Protein AF-A0A660SSM1-F1 (afdb_monomer_lite)

Foldseek 3Di:
DDDDDDDDPDPDDDDDDPPDDWDKDKDKDWDPPPPPPDQDADPLRHGPGKIWMAVRDQDPNHRDDSVNRIDTDPDDDDTDIDIDD

Secondary structure (DSSP, 8-state):
--------SSS-------SPPSEEE--EEE--SSSSSS--B-GGG-BSS-EEEGGG---SSSSPPHHHH-EEESS--------B-

Radius of gyration: 13.62 Å; chains: 1; bounding box: 30×21×38 Å

pLDDT: mean 93.76, std 4.02, range [76.31, 98.19]

Structure (mmCIF, N/CA/C/O backbone):
data_AF-A0A660SSM1-F1
#
_entry.id   AF-A0A660SSM1-F1
#
loop_
_atom_site.group_PDB
_atom_site.id
_atom_site.type_symbol
_atom_site.label_atom_id
_atom_site.label_alt_id
_atom_site.label_comp_id
_atom_site.label_asym_id
_atom_site.label_entity_id
_atom_site.label_seq_id
_atom_site.pdbx_PDB_ins_code
_atom_site.Cartn_x
_atom_site.Cartn_y
_atom_site.Cartn_z
_atom_site.occupancy
_atom_site.B_iso_or_equiv
_atom_site.auth_seq_id
_atom_site.auth_comp_id
_atom_site.auth_asym_id
_atom_site.auth_atom_id
_atom_site.pdbx_PDB_model_num
ATOM 1 N N . PHE A 1 1 ? -4.306 13.014 6.010 1.00 76.31 1 PHE A N 1
ATOM 2 C CA . PHE A 1 1 ? -3.257 12.169 5.412 1.00 76.31 1 PHE A CA 1
ATOM 3 C C . PHE A 1 1 ? -2.132 12.046 6.429 1.00 76.31 1 PHE A C 1
ATOM 5 O O . PHE A 1 1 ? -1.761 13.064 6.998 1.00 76.31 1 PHE A O 1
ATOM 12 N N . GLN A 1 2 ? -1.673 10.830 6.726 1.00 91.44 2 GLN A N 1
ATOM 13 C CA . GLN A 1 2 ? -0.549 10.558 7.628 1.00 91.44 2 GLN A CA 1
ATOM 14 C C . GLN A 1 2 ? 0.394 9.596 6.900 1.00 91.44 2 GLN A C 1
ATOM 16 O O . GLN A 1 2 ? -0.089 8.665 6.260 1.00 91.44 2 GLN A O 1
ATOM 21 N N . GLY A 1 3 ? 1.702 9.843 6.968 1.00 92.75 3 GLY A N 1
ATOM 22 C CA . GLY A 1 3 ? 2.721 9.058 6.271 1.00 92.75 3 GLY A CA 1
ATOM 23 C C . GLY A 1 3 ? 3.869 8.667 7.195 1.00 92.75 3 GLY A C 1
ATOM 24 O O . GLY A 1 3 ? 3.997 9.201 8.298 1.00 92.75 3 GLY A O 1
ATOM 25 N N . ALA A 1 4 ? 4.680 7.720 6.737 1.00 93.88 4 ALA A N 1
ATOM 26 C CA . ALA A 1 4 ? 5.887 7.266 7.409 1.00 93.88 4 ALA A CA 1
ATOM 27 C C . ALA A 1 4 ? 6.891 6.769 6.364 1.00 93.88 4 ALA A C 1
ATOM 29 O O . ALA A 1 4 ? 6.489 6.115 5.405 1.00 93.88 4 ALA A O 1
ATOM 30 N N . PHE A 1 5 ? 8.174 7.046 6.587 1.00 93.25 5 PHE A N 1
ATOM 31 C CA . PHE A 1 5 ? 9.279 6.439 5.849 1.00 93.25 5 PHE A CA 1
ATOM 32 C C . PHE A 1 5 ? 9.907 5.366 6.728 1.00 93.25 5 PHE A C 1
ATOM 34 O O . PHE A 1 5 ? 10.132 5.588 7.921 1.00 93.25 5 PHE A O 1
ATOM 41 N N . VAL A 1 6 ? 10.148 4.190 6.156 1.00 93.25 6 VAL A N 1
ATOM 42 C CA . VAL A 1 6 ? 10.718 3.055 6.881 1.00 93.25 6 VAL A CA 1
ATOM 43 C C . VAL A 1 6 ? 11.802 2.431 6.022 1.00 93.25 6 VAL A C 1
ATOM 45 O O . VAL A 1 6 ? 11.530 1.995 4.908 1.00 93.25 6 VAL A O 1
ATOM 48 N N . SER A 1 7 ? 13.025 2.382 6.545 1.00 91.94 7 SER A N 1
ATOM 49 C CA . SER A 1 7 ? 14.137 1.716 5.872 1.00 91.94 7 SER A CA 1
ATOM 50 C C . SER A 1 7 ? 13.897 0.209 5.807 1.00 91.94 7 SER A C 1
ATOM 52 O O . SER A 1 7 ? 13.534 -0.417 6.807 1.00 91.94 7 SER A O 1
ATOM 54 N N . ILE A 1 8 ? 14.125 -0.374 4.634 1.00 87.81 8 ILE A N 1
ATOM 55 C CA . ILE A 1 8 ? 13.937 -1.801 4.378 1.00 87.81 8 ILE A CA 1
ATOM 56 C C . ILE A 1 8 ? 15.300 -2.490 4.467 1.00 87.81 8 ILE A C 1
ATOM 58 O O . ILE A 1 8 ? 16.226 -2.152 3.738 1.00 87.81 8 ILE A O 1
ATOM 62 N N . THR A 1 9 ? 15.433 -3.461 5.370 1.00 85.69 9 THR A N 1
ATOM 63 C CA . THR A 1 9 ? 16.648 -4.288 5.516 1.00 85.69 9 THR A CA 1
ATOM 64 C C . THR A 1 9 ? 16.401 -5.767 5.220 1.00 85.69 9 THR A C 1
ATOM 66 O O . THR A 1 9 ? 17.347 -6.550 5.169 1.00 85.69 9 THR A O 1
ATOM 69 N N . THR A 1 10 ? 15.136 -6.157 5.036 1.00 90.56 10 THR A N 1
ATOM 70 C CA . THR A 1 10 ? 14.691 -7.528 4.744 1.00 90.56 10 THR A CA 1
ATOM 71 C C . THR A 1 10 ? 13.474 -7.495 3.817 1.00 90.56 10 THR A C 1
ATOM 73 O O . THR A 1 10 ? 12.903 -6.431 3.596 1.00 90.56 10 THR A O 1
ATOM 76 N N . ASP A 1 11 ? 13.016 -8.653 3.341 1.00 89.25 11 ASP A N 1
ATOM 77 C CA . ASP A 1 11 ? 11.859 -8.763 2.438 1.00 89.25 11 ASP A CA 1
ATOM 78 C C . ASP A 1 11 ? 10.516 -8.364 3.081 1.00 89.25 11 ASP A C 1
ATOM 80 O O . ASP A 1 11 ? 9.496 -8.268 2.400 1.00 89.25 11 ASP A O 1
ATOM 84 N N . THR A 1 12 ? 10.470 -8.166 4.401 1.00 92.44 12 THR A N 1
ATOM 85 C CA . THR A 1 12 ? 9.259 -7.754 5.119 1.00 92.44 12 THR A CA 1
ATOM 86 C C . THR A 1 12 ? 9.563 -6.621 6.086 1.00 92.44 12 THR A C 1
ATOM 88 O O . THR A 1 12 ? 10.553 -6.633 6.814 1.00 92.44 12 THR A O 1
ATOM 91 N N . VAL A 1 13 ? 8.665 -5.642 6.130 1.00 94.31 13 VAL A N 1
ATOM 92 C CA . VAL A 1 13 ? 8.736 -4.510 7.050 1.00 94.31 13 VAL A CA 1
ATOM 93 C C . VAL A 1 13 ? 7.390 -4.319 7.738 1.00 94.31 13 VAL A C 1
ATOM 95 O O . VAL A 1 13 ? 6.334 -4.549 7.151 1.00 94.31 13 VAL A O 1
ATOM 98 N N . SER A 1 14 ? 7.425 -3.902 9.000 1.00 94.50 14 SER A N 1
ATOM 99 C CA . SER A 1 14 ? 6.233 -3.646 9.805 1.00 94.50 14 SER A CA 1
ATOM 100 C C . SER A 1 14 ? 6.278 -2.240 10.385 1.00 94.50 14 SER A C 1
ATOM 102 O O . SER A 1 14 ? 7.279 -1.843 10.981 1.00 94.50 14 SER A O 1
ATOM 104 N N . TYR A 1 15 ? 5.170 -1.512 10.265 1.00 96.06 15 TYR A N 1
ATOM 105 C CA . TYR A 1 15 ? 4.998 -0.180 10.835 1.00 96.06 15 TYR A CA 1
ATOM 106 C C . TYR A 1 15 ? 3.646 -0.070 11.543 1.00 96.06 15 TYR A C 1
ATOM 108 O O . TYR A 1 15 ? 2.651 -0.631 11.087 1.00 96.06 15 TYR A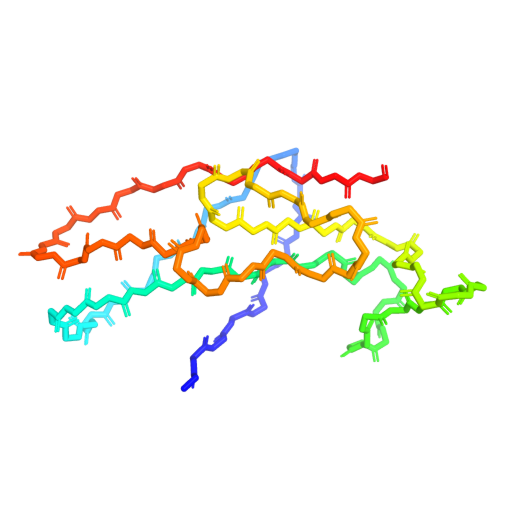 O 1
ATOM 116 N N . ILE A 1 16 ? 3.603 0.659 12.662 1.00 96.62 16 ILE A N 1
ATOM 117 C CA . ILE A 1 16 ? 2.392 0.823 13.474 1.00 96.62 16 ILE A CA 1
ATOM 118 C C . ILE A 1 16 ? 2.029 2.303 13.563 1.00 96.62 16 ILE A C 1
ATOM 120 O O . ILE A 1 16 ? 2.696 3.077 14.251 1.00 96.62 16 ILE A O 1
ATOM 124 N N . PHE A 1 17 ? 0.897 2.668 12.962 1.00 96.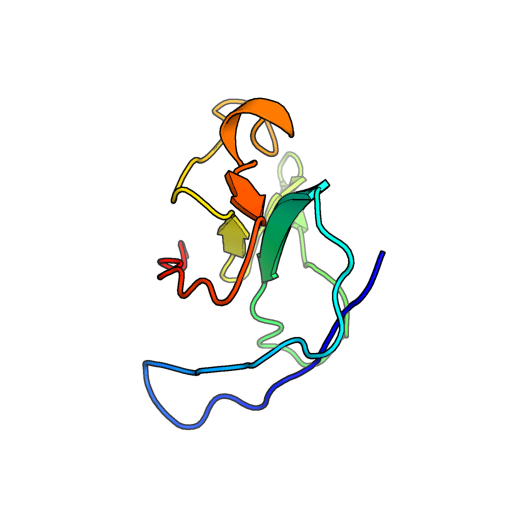69 17 PHE A N 1
ATOM 125 C CA . PHE A 1 17 ? 0.225 3.932 13.251 1.00 96.69 17 PHE A CA 1
ATOM 126 C C . PHE A 1 17 ? -0.528 3.820 14.585 1.00 96.69 17 PHE A C 1
ATOM 128 O O . PHE A 1 17 ? -1.340 2.915 14.782 1.00 96.69 17 PHE A O 1
ATOM 135 N N . LYS A 1 18 ? -0.251 4.734 15.520 1.00 95.69 18 LYS A N 1
ATOM 136 C CA . LYS A 1 18 ? -0.897 4.789 16.843 1.00 95.69 18 LYS A CA 1
ATOM 137 C C . LYS A 1 18 ? -1.906 5.932 16.899 1.00 95.69 18 LYS A C 1
ATOM 139 O O . LYS A 1 18 ? -1.754 6.923 16.194 1.00 95.69 18 LYS A O 1
ATOM 144 N N . ASN A 1 19 ? -2.888 5.810 17.793 1.00 95.38 19 ASN A N 1
ATOM 145 C CA . ASN A 1 19 ? -3.874 6.856 18.097 1.00 95.38 19 ASN A CA 1
ATOM 146 C C . ASN A 1 19 ? -4.691 7.323 16.878 1.00 95.38 19 ASN A C 1
ATOM 148 O O . ASN A 1 19 ? -5.080 8.487 16.796 1.00 95.38 19 ASN A O 1
ATOM 152 N N . LEU A 1 20 ? -4.955 6.417 15.934 1.00 95.75 20 LEU A N 1
ATOM 153 C CA . LEU A 1 20 ? -5.866 6.692 14.830 1.00 95.75 20 LEU A CA 1
ATOM 154 C C . LEU A 1 20 ? -7.317 6.714 15.338 1.00 95.75 20 LEU A C 1
ATOM 156 O O . LEU A 1 20 ? -7.698 5.822 16.105 1.00 95.75 20 LEU A O 1
ATOM 160 N N . PRO A 1 21 ? -8.139 7.693 14.919 1.00 96.38 21 PRO A N 1
ATOM 161 C CA . PRO A 1 21 ? -9.565 7.669 15.209 1.00 96.38 21 PRO A CA 1
ATOM 162 C C . PRO A 1 21 ? -10.226 6.477 14.512 1.00 96.38 21 PRO A C 1
ATOM 164 O O . PRO A 1 21 ? -9.735 5.982 13.496 1.00 96.38 21 PRO A O 1
ATOM 167 N N . GLN A 1 22 ? -11.368 6.034 15.035 1.00 97.75 22 GLN A N 1
ATOM 168 C CA . GLN A 1 22 ? -12.182 5.053 14.325 1.00 97.75 22 GLN A CA 1
ATOM 169 C C . GLN A 1 22 ? -12.690 5.651 13.008 1.00 97.75 22 GLN A C 1
ATOM 171 O O . GLN A 1 22 ? -13.080 6.818 12.959 1.00 97.75 22 GLN A O 1
ATOM 176 N N . GLY A 1 23 ? -12.691 4.858 11.941 1.00 97.69 23 GLY A N 1
ATOM 177 C CA . GLY A 1 23 ? -13.086 5.342 10.624 1.00 97.69 23 GLY A CA 1
ATOM 178 C C . GLY A 1 23 ? -12.679 4.421 9.486 1.00 97.69 23 GLY A C 1
ATOM 179 O O . GLY A 1 23 ? -12.178 3.318 9.699 1.00 97.69 23 GLY A O 1
ATOM 180 N N . LEU A 1 24 ? -12.927 4.880 8.263 1.00 98.12 24 LEU A N 1
ATOM 181 C CA . LEU A 1 24 ? -12.573 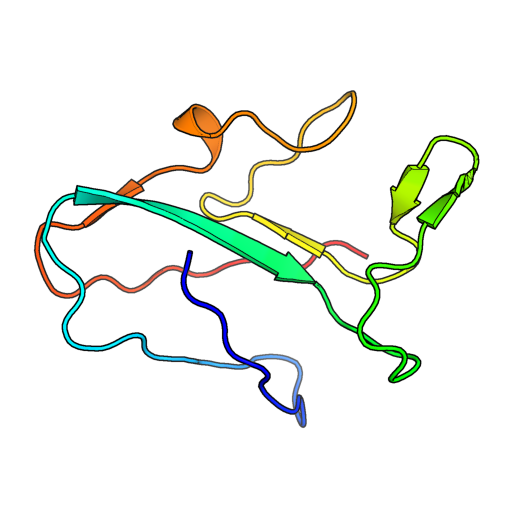4.177 7.038 1.00 98.12 24 LEU A CA 1
ATOM 182 C C . LEU A 1 24 ? -11.195 4.654 6.565 1.00 98.12 24 LEU A C 1
ATOM 184 O O . LEU A 1 24 ? -10.983 5.852 6.388 1.00 98.12 24 LEU A O 1
ATOM 188 N N . PHE A 1 25 ? -10.266 3.722 6.369 1.00 98.06 25 PHE A N 1
ATOM 189 C CA . PHE A 1 25 ? -8.889 4.015 5.969 1.00 98.06 25 PHE A CA 1
ATOM 190 C C . PHE A 1 25 ? -8.508 3.222 4.732 1.00 98.06 25 PHE A C 1
ATOM 192 O O . PHE A 1 25 ? -8.952 2.094 4.572 1.00 98.06 25 PHE A O 1
ATOM 199 N N . ALA A 1 26 ? -7.630 3.782 3.910 1.00 97.94 26 ALA A N 1
ATOM 200 C CA . ALA A 1 26 ? -6.877 3.052 2.901 1.00 97.94 26 ALA A CA 1
ATOM 201 C C . ALA A 1 26 ? -5.392 3.376 3.094 1.00 97.94 26 ALA A C 1
ATOM 203 O O . ALA A 1 26 ? -5.042 4.474 3.536 1.00 97.94 26 ALA A O 1
ATOM 204 N N . VAL A 1 27 ? -4.528 2.421 2.776 1.00 97.56 27 VAL A N 1
ATOM 205 C CA . VAL A 1 27 ? -3.074 2.563 2.818 1.00 97.56 27 VAL A CA 1
ATOM 206 C C . VAL A 1 27 ? -2.554 2.401 1.399 1.00 97.56 27 VAL A C 1
ATOM 208 O O . VAL A 1 27 ? -2.931 1.462 0.705 1.00 97.56 27 VAL A O 1
ATOM 211 N N . ALA A 1 28 ? -1.689 3.316 0.981 1.00 95.88 28 ALA A N 1
ATOM 212 C CA . ALA A 1 28 ? -0.871 3.178 -0.213 1.00 95.88 28 ALA A CA 1
ATOM 213 C C . ALA A 1 28 ? 0.591 3.136 0.234 1.00 95.88 28 ALA A C 1
ATOM 215 O O . ALA A 1 28 ? 0.978 3.870 1.144 1.00 95.88 28 ALA A O 1
ATOM 216 N N . VAL A 1 29 ? 1.375 2.267 -0.389 1.00 95.19 29 VAL A N 1
ATOM 217 C CA . VAL A 1 29 ? 2.800 2.086 -0.113 1.00 95.19 29 VAL A CA 1
ATOM 218 C C . VAL A 1 29 ? 3.531 2.131 -1.443 1.00 95.19 29 VAL A C 1
ATOM 220 O O . VAL A 1 29 ? 3.040 1.589 -2.434 1.00 95.19 29 VAL A O 1
ATOM 223 N N . TYR A 1 30 ? 4.690 2.772 -1.464 1.00 94.69 30 TYR A N 1
ATOM 224 C CA . TYR A 1 30 ? 5.637 2.681 -2.562 1.00 94.69 30 TYR A CA 1
ATOM 225 C C . TYR A 1 30 ? 7.047 2.520 -2.000 1.00 94.69 30 TYR A C 1
ATOM 227 O O . TYR A 1 30 ? 7.316 2.927 -0.868 1.00 94.69 30 TYR A O 1
ATOM 235 N N . HIS A 1 31 ? 7.905 1.861 -2.765 1.00 93.44 31 HIS A N 1
ATOM 236 C CA . HIS A 1 31 ? 9.312 1.681 -2.457 1.00 93.44 31 HIS A CA 1
ATOM 237 C C . HIS A 1 31 ? 10.099 2.671 -3.297 1.00 93.44 31 HIS A C 1
ATOM 239 O O . HIS A 1 31 ? 10.165 2.511 -4.505 1.00 93.44 31 HIS A O 1
ATOM 245 N N . ASP A 1 32 ? 10.670 3.665 -2.632 1.00 92.75 32 ASP A N 1
ATOM 246 C CA . ASP A 1 32 ? 11.625 4.602 -3.212 1.00 92.75 32 ASP A CA 1
ATOM 247 C C . ASP A 1 32 ? 13.010 3.936 -3.219 1.00 92.75 32 ASP A C 1
ATOM 249 O O . ASP A 1 32 ? 13.664 3.825 -2.180 1.00 92.75 32 ASP A O 1
ATOM 253 N N . GLN A 1 33 ? 13.393 3.361 -4.358 1.00 90.06 33 GLN A N 1
ATOM 254 C CA . GLN A 1 33 ? 14.629 2.591 -4.522 1.00 90.06 33 GLN A CA 1
ATOM 255 C C . GLN A 1 33 ? 15.814 3.477 -4.904 1.00 90.06 33 GLN A C 1
ATOM 257 O O . GLN A 1 33 ? 16.962 3.057 -4.740 1.00 90.06 33 GLN A O 1
ATOM 262 N N . ASN A 1 34 ? 15.547 4.655 -5.467 1.00 91.94 34 ASN A N 1
ATOM 263 C 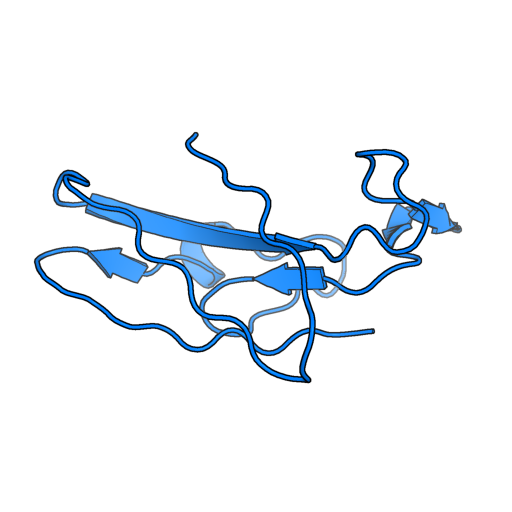CA . ASN A 1 34 ? 16.571 5.600 -5.899 1.00 91.94 34 ASN A CA 1
ATOM 264 C C . ASN A 1 34 ? 16.757 6.791 -4.941 1.00 91.94 34 ASN A C 1
ATOM 266 O O . ASN A 1 34 ? 17.616 7.633 -5.209 1.00 91.94 34 ASN A O 1
ATOM 270 N N . GLU A 1 35 ? 16.014 6.809 -3.832 1.00 91.25 35 GLU A N 1
ATOM 271 C CA . GLU A 1 35 ? 16.093 7.789 -2.746 1.00 91.25 35 GLU A CA 1
ATOM 272 C C . GLU A 1 35 ? 15.768 9.219 -3.207 1.00 91.25 35 GLU A C 1
ATOM 274 O O .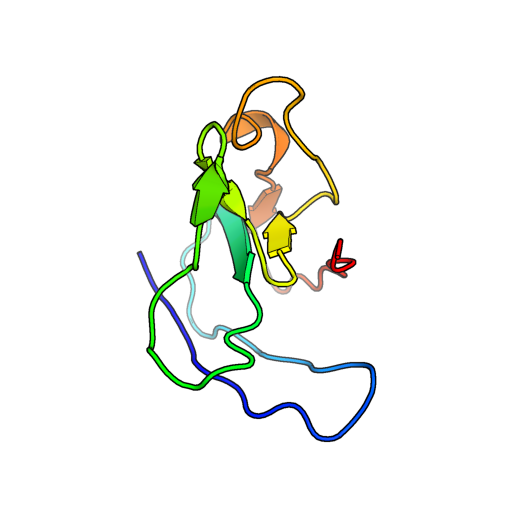 GLU A 1 35 ? 16.390 10.186 -2.757 1.00 91.25 35 GLU A O 1
ATOM 279 N N . ASN A 1 36 ? 14.813 9.366 -4.132 1.00 92.12 36 ASN A N 1
ATOM 280 C CA . ASN A 1 36 ? 14.411 10.670 -4.660 1.00 92.12 36 ASN A CA 1
ATOM 281 C C . ASN A 1 36 ? 13.137 11.248 -4.015 1.00 92.12 36 ASN A C 1
ATOM 283 O O . ASN A 1 36 ? 12.744 12.360 -4.365 1.00 92.12 36 ASN A O 1
ATOM 287 N N . GLU A 1 37 ? 12.519 10.532 -3.070 1.00 90.25 37 GLU A N 1
ATOM 288 C CA . GLU A 1 37 ? 11.259 10.870 -2.391 1.00 90.25 37 GLU A CA 1
ATOM 289 C C . GLU A 1 37 ? 10.043 11.011 -3.330 1.00 90.25 37 GLU A C 1
ATOM 291 O O . GLU A 1 37 ? 8.978 11.504 -2.936 1.00 90.25 37 GLU A O 1
ATOM 296 N N . GLU A 1 38 ? 10.167 10.547 -4.573 1.00 88.62 38 GLU A N 1
ATOM 297 C CA . GLU A 1 38 ? 9.137 10.599 -5.599 1.00 88.62 38 GLU A CA 1
ATOM 298 C C . GLU A 1 38 ? 8.721 9.187 -6.017 1.00 88.62 38 GLU A C 1
ATOM 300 O O . GLU A 1 38 ? 9.527 8.284 -6.191 1.00 88.62 38 GLU A O 1
ATOM 305 N N . LEU A 1 39 ? 7.422 8.984 -6.254 1.00 88.62 39 LEU A N 1
ATOM 306 C CA . LEU A 1 39 ? 6.989 7.785 -6.968 1.00 88.62 39 LEU A CA 1
ATOM 307 C C . LEU A 1 39 ? 7.308 7.961 -8.450 1.00 88.62 39 LEU A C 1
ATOM 309 O O . LEU A 1 39 ? 6.510 8.547 -9.196 1.00 88.62 39 LEU A O 1
ATOM 313 N N . ASP A 1 40 ? 8.446 7.419 -8.862 1.00 89.56 40 ASP A N 1
ATOM 314 C CA . ASP A 1 40 ? 8.913 7.477 -10.235 1.00 89.56 40 ASP A CA 1
ATOM 315 C C . ASP A 1 40 ? 7.936 6.812 -11.202 1.00 89.56 40 ASP A C 1
ATOM 317 O O . ASP A 1 40 ? 7.498 5.671 -11.026 1.00 89.56 40 ASP A O 1
ATOM 321 N N . LYS A 1 41 ? 7.620 7.521 -12.289 1.00 91.12 41 LYS A N 1
ATOM 322 C CA . LYS A 1 41 ? 6.678 7.053 -13.311 1.00 91.12 41 LYS A CA 1
ATOM 323 C C . LYS A 1 41 ? 7.325 6.999 -14.685 1.00 91.12 41 LYS A C 1
ATOM 325 O O . LYS A 1 41 ? 8.082 7.877 -15.094 1.00 91.12 41 LYS A O 1
ATOM 330 N N . GLY A 1 42 ? 7.043 5.921 -15.404 1.00 88.88 42 GLY A N 1
ATOM 331 C CA . GLY A 1 42 ? 7.423 5.707 -16.791 1.00 88.88 42 GLY A CA 1
ATOM 332 C C . GLY A 1 42 ? 6.337 6.147 -17.766 1.00 88.88 42 GLY A C 1
ATOM 333 O O . GLY A 1 42 ? 5.510 7.020 -17.489 1.00 88.88 42 GLY A O 1
ATOM 334 N N . LEU A 1 43 ? 6.341 5.514 -18.939 1.00 88.56 43 LEU A N 1
ATOM 335 C CA . LEU A 1 43 ? 5.352 5.772 -19.978 1.00 88.56 43 LEU A CA 1
ATOM 336 C C . LEU A 1 43 ? 3.937 5.459 -19.462 1.00 88.56 43 LEU A C 1
ATOM 338 O O . LEU A 1 43 ? 3.740 4.503 -18.715 1.00 88.56 43 LEU A O 1
ATOM 342 N N . PHE A 1 44 ? 2.959 6.280 -19.847 1.00 86.88 44 PHE A N 1
ATOM 343 C CA . PHE A 1 44 ? 1.566 6.179 -19.385 1.00 86.88 44 PHE A CA 1
ATOM 344 C C . PHE A 1 44 ? 1.378 6.261 -17.855 1.00 86.88 44 PHE A C 1
ATOM 346 O O . PHE A 1 44 ? 0.342 5.848 -17.342 1.00 86.88 44 PHE A O 1
ATOM 353 N N . GLY A 1 45 ? 2.350 6.815 -17.118 1.00 87.94 45 GLY A N 1
ATOM 354 C CA . GLY A 1 45 ? 2.242 7.008 -15.669 1.00 87.94 45 GLY A CA 1
ATOM 355 C C . GLY A 1 45 ? 2.444 5.735 -14.841 1.00 87.94 45 GLY A C 1
ATOM 356 O O . GLY A 1 45 ? 2.117 5.735 -13.655 1.00 87.94 45 GLY A O 1
ATOM 357 N N . ILE A 1 46 ? 2.958 4.664 -15.455 1.00 88.56 46 ILE A N 1
ATOM 358 C CA . ILE A 1 46 ? 3.211 3.379 -14.794 1.00 88.56 46 ILE A CA 1
ATOM 359 C C . ILE A 1 46 ? 4.351 3.556 -13.780 1.00 88.56 46 ILE A C 1
ATOM 361 O O . ILE A 1 46 ? 5.415 4.028 -14.187 1.00 88.56 46 ILE A O 1
ATOM 365 N N . PRO A 1 47 ? 4.163 3.198 -12.496 1.00 92.06 47 PRO A N 1
ATOM 366 C CA . PRO A 1 47 ? 5.242 3.230 -11.514 1.00 92.06 47 PRO A CA 1
ATOM 367 C C . PRO A 1 47 ? 6.445 2.402 -11.974 1.00 92.06 47 PRO A C 1
ATOM 369 O O . PRO A 1 47 ? 6.271 1.301 -12.494 1.00 92.06 47 PRO A O 1
ATOM 372 N N . LYS A 1 48 ? 7.651 2.949 -11.817 1.00 92.94 48 LYS A N 1
ATOM 373 C CA . LYS A 1 48 ? 8.910 2.249 -12.128 1.00 92.94 48 LYS A CA 1
ATOM 374 C C . LYS A 1 48 ? 9.444 1.438 -10.956 1.00 92.94 48 LYS A C 1
ATOM 376 O O . LYS A 1 48 ? 10.306 0.589 -11.154 1.00 92.94 48 LYS A O 1
ATOM 381 N N . GLU A 1 49 ? 8.943 1.729 -9.768 1.00 92.69 49 GLU A N 1
ATOM 382 C CA . GLU A 1 49 ? 9.349 1.111 -8.521 1.00 92.69 49 GLU A CA 1
ATOM 383 C C . GLU A 1 49 ? 8.153 0.415 -7.876 1.00 92.69 49 GLU A C 1
ATOM 385 O O . GLU A 1 49 ? 6.999 0.588 -8.290 1.00 92.69 49 GLU A O 1
ATOM 390 N N . GLY A 1 50 ? 8.435 -0.395 -6.859 1.00 93.94 50 GLY A N 1
ATOM 391 C CA . GLY A 1 50 ? 7.417 -1.208 -6.220 1.00 93.94 50 GLY A CA 1
ATOM 392 C C . GLY A 1 50 ? 6.317 -0.366 -5.568 1.00 93.94 50 GLY A C 1
ATOM 393 O O . GLY A 1 50 ? 6.593 0.624 -4.897 1.00 93.94 50 GLY A O 1
ATOM 394 N N . TYR A 1 51 ? 5.060 -0.776 -5.709 1.00 95.56 51 TYR A N 1
ATOM 395 C CA . TYR A 1 51 ? 3.915 -0.107 -5.089 1.00 95.56 51 TYR A CA 1
ATOM 396 C C . TYR A 1 51 ? 2.828 -1.102 -4.688 1.00 95.56 51 TYR A C 1
ATOM 398 O O . TYR A 1 51 ? 2.731 -2.207 -5.225 1.00 95.56 51 TYR A O 1
ATOM 406 N N . ALA A 1 52 ? 1.979 -0.707 -3.743 1.00 96.94 52 ALA A N 1
ATOM 407 C CA . ALA A 1 52 ? 0.826 -1.491 -3.329 1.00 96.94 52 ALA A CA 1
ATOM 408 C C . ALA A 1 52 ? -0.229 -0.657 -2.604 1.00 96.94 52 ALA A C 1
ATOM 410 O O . ALA A 1 52 ? 0.013 0.462 -2.150 1.00 96.94 52 ALA A O 1
ATOM 411 N N . PHE A 1 53 ? -1.411 -1.252 -2.467 1.00 97.81 53 PHE A N 1
ATOM 412 C CA . PHE A 1 53 ? -2.540 -0.686 -1.745 1.00 97.81 53 PHE A CA 1
ATOM 413 C C . PHE A 1 53 ? -3.078 -1.697 -0.730 1.00 97.81 53 PHE A C 1
ATOM 415 O O . PHE A 1 53 ? -2.953 -2.913 -0.907 1.00 97.81 53 PHE A O 1
ATOM 422 N N . SER A 1 54 ? -3.707 -1.206 0.338 1.00 97.81 54 SER A N 1
ATOM 423 C CA . SER A 1 54 ? -4.465 -2.046 1.265 1.00 97.81 54 SER A CA 1
ATOM 424 C C . SER A 1 54 ? -5.542 -2.846 0.531 1.00 97.81 54 SER A C 1
ATOM 426 O O . SER A 1 54 ? -5.971 -2.489 -0.563 1.00 97.81 54 SER A O 1
ATOM 428 N N . ASN A 1 55 ? -5.934 -3.976 1.119 1.00 97.88 55 ASN A N 1
ATOM 429 C CA . ASN A 1 55 ? -6.743 -5.024 0.483 1.00 97.88 55 ASN A CA 1
ATOM 430 C C . ASN A 1 55 ? -6.082 -5.705 -0.733 1.00 97.88 55 ASN A C 1
ATOM 432 O O . ASN A 1 55 ? -6.717 -6.554 -1.350 1.00 97.88 55 ASN A O 1
ATOM 436 N N . ASN A 1 56 ? -4.816 -5.398 -1.054 1.00 97.81 56 ASN A N 1
ATOM 437 C CA . ASN A 1 56 ? -4.078 -5.978 -2.185 1.00 97.81 56 ASN A CA 1
ATOM 438 C C . ASN A 1 56 ? -4.807 -5.813 -3.530 1.00 97.81 56 ASN A C 1
ATOM 440 O O . ASN A 1 56 ? -4.734 -6.677 -4.404 1.00 97.81 56 ASN A O 1
ATOM 444 N N . VAL A 1 57 ? -5.529 -4.700 -3.682 1.00 97.12 57 VAL A N 1
ATOM 445 C CA . VAL A 1 57 ? -6.241 -4.344 -4.911 1.00 97.12 57 VAL A CA 1
ATOM 446 C C . VAL A 1 57 ? -5.375 -3.456 -5.799 1.00 97.12 57 VAL A C 1
ATOM 448 O O . VAL A 1 57 ? -4.615 -2.614 -5.322 1.00 97.12 57 VAL A O 1
ATOM 451 N N . PHE A 1 58 ? -5.513 -3.629 -7.111 1.00 94.56 58 PHE A N 1
ATOM 452 C CA . PHE A 1 58 ? -4.790 -2.863 -8.120 1.00 94.56 58 PHE A CA 1
ATOM 453 C C . PHE A 1 58 ? -5.771 -2.461 -9.218 1.00 94.56 58 PHE A C 1
ATOM 455 O O . PHE A 1 58 ? -6.488 -3.310 -9.748 1.00 94.56 58 PHE A O 1
ATOM 462 N N . GLY A 1 59 ? -5.812 -1.174 -9.557 1.00 89.62 59 GLY A N 1
ATOM 463 C CA . GLY A 1 59 ? -6.653 -0.694 -10.648 1.00 89.62 59 GLY A CA 1
ATOM 464 C C . GLY A 1 59 ? -6.107 -1.124 -12.012 1.00 89.62 59 GLY A C 1
ATOM 465 O O . GLY A 1 59 ? -4.899 -1.266 -12.206 1.00 89.62 59 GLY A O 1
ATOM 466 N N . SER A 1 60 ? -7.001 -1.330 -12.981 1.00 86.75 60 SER A N 1
ATOM 467 C CA . SER A 1 60 ? -6.612 -1.654 -14.365 1.00 86.75 60 SER A CA 1
ATOM 468 C C . SER A 1 60 ? -6.158 -0.425 -15.160 1.00 86.75 60 SER A C 1
ATOM 470 O O . SER A 1 60 ? -5.364 -0.553 -16.085 1.00 86.75 60 SER A O 1
ATOM 472 N N . PHE A 1 61 ? -6.647 0.763 -14.793 1.00 87.12 61 PHE A N 1
ATOM 473 C CA . PHE A 1 61 ? -6.358 2.039 -15.455 1.00 87.12 61 PHE A CA 1
ATOM 474 C C . PHE A 1 61 ? -6.062 3.122 -14.410 1.00 87.12 61 PHE A C 1
ATOM 476 O O . PHE A 1 61 ? -6.818 4.078 -14.251 1.00 87.12 61 PHE A O 1
ATOM 483 N N . GLY A 1 62 ? -4.971 2.935 -13.665 1.00 90.06 62 GLY A N 1
ATOM 484 C CA . GLY A 1 62 ? -4.561 3.812 -12.565 1.00 90.06 62 GLY A CA 1
ATOM 485 C C . GLY A 1 62 ? -4.702 3.150 -11.188 1.00 90.06 62 GLY A C 1
ATOM 486 O O . GLY A 1 62 ? -4.846 1.928 -11.110 1.00 90.06 62 GLY A O 1
ATOM 487 N N . PRO A 1 63 ? -4.625 3.927 -10.091 1.00 92.75 63 PRO A N 1
ATOM 488 C CA . PRO A 1 63 ? -4.814 3.393 -8.744 1.00 92.75 63 PRO A CA 1
ATOM 489 C C . PRO A 1 63 ? -6.242 2.842 -8.554 1.00 92.75 63 PRO A C 1
ATOM 491 O O . PRO A 1 63 ? -7.168 3.297 -9.233 1.00 92.75 63 PRO A O 1
ATOM 494 N N . PRO A 1 64 ? -6.442 1.872 -7.642 1.00 96.31 64 PRO A N 1
ATOM 495 C CA . PRO A 1 64 ? -7.776 1.402 -7.274 1.00 96.31 64 PRO A CA 1
ATOM 496 C C . PRO A 1 64 ? -8.597 2.540 -6.658 1.00 96.31 64 PRO A C 1
ATOM 498 O O . PRO A 1 64 ? -8.046 3.529 -6.157 1.00 96.31 64 PRO A O 1
ATOM 501 N N . LYS A 1 65 ? -9.924 2.403 -6.656 1.00 97.00 65 LYS A N 1
ATOM 502 C CA . LYS A 1 65 ? -10.775 3.366 -5.958 1.00 97.00 65 LYS A CA 1
ATOM 503 C C . LYS A 1 65 ? -10.575 3.254 -4.447 1.00 97.00 65 LYS A C 1
ATOM 505 O O . LYS A 1 65 ? -10.208 2.200 -3.924 1.00 97.00 65 LYS A O 1
ATOM 510 N N . PHE A 1 66 ? -10.839 4.348 -3.733 1.00 96.69 66 PHE A N 1
ATOM 511 C CA . PHE A 1 66 ? -10.671 4.390 -2.280 1.00 96.69 66 PHE A CA 1
ATOM 512 C C . PHE A 1 66 ? -11.485 3.296 -1.588 1.00 96.69 66 PHE A C 1
ATOM 514 O O . PHE A 1 66 ? -10.958 2.577 -0.756 1.00 96.69 66 PHE A O 1
ATOM 521 N N . ASP A 1 67 ? -12.741 3.140 -1.978 1.00 97.44 67 ASP A N 1
ATOM 522 C CA . ASP A 1 67 ? -13.684 2.130 -1.518 1.00 97.44 67 ASP A CA 1
ATOM 523 C C . ASP A 1 67 ? -13.147 0.699 -1.685 1.00 97.44 67 ASP A C 1
ATOM 525 O O . ASP A 1 67 ? -13.255 -0.092 -0.749 1.00 97.44 67 ASP A O 1
ATOM 529 N N . GLU A 1 68 ? -12.472 0.393 -2.797 1.00 97.69 68 GLU A N 1
ATOM 530 C CA . GLU A 1 68 ? -11.850 -0.919 -3.042 1.00 97.69 68 GLU A CA 1
ATOM 531 C C . GLU A 1 68 ? -10.636 -1.166 -2.134 1.00 97.69 68 GLU A C 1
ATOM 533 O O . GLU A 1 68 ? -10.449 -2.266 -1.609 1.00 97.69 68 GLU A O 1
ATOM 538 N N . ALA A 1 69 ? -9.811 -0.136 -1.925 1.00 98.00 69 ALA A N 1
ATOM 539 C CA . ALA A 1 69 ? -8.630 -0.218 -1.070 1.00 98.00 69 ALA A CA 1
ATOM 540 C C . ALA A 1 69 ? -8.955 -0.042 0.422 1.00 98.00 69 ALA A C 1
ATOM 542 O O . ALA A 1 69 ? -8.110 -0.314 1.274 1.00 98.00 69 ALA A O 1
ATOM 543 N N . SER A 1 70 ? -10.149 0.437 0.766 1.00 98.19 70 SER A N 1
ATOM 544 C CA . SER A 1 70 ? -10.460 0.855 2.127 1.00 98.19 70 SER A CA 1
ATOM 545 C C . SER A 1 70 ? -10.855 -0.290 3.056 1.00 98.19 70 SER A C 1
ATOM 547 O O . SER A 1 70 ? -11.377 -1.327 2.653 1.00 98.19 70 SER A O 1
ATOM 549 N N . PHE A 1 71 ? -10.638 -0.083 4.349 1.00 98.06 71 PHE A N 1
ATOM 550 C CA . PHE A 1 71 ? -11.067 -0.971 5.415 1.00 98.06 71 PHE A CA 1
ATOM 551 C C . PHE A 1 71 ? -11.522 -0.165 6.632 1.00 98.06 71 PHE A C 1
ATOM 553 O O . PHE A 1 71 ? -10.966 0.884 6.964 1.00 98.06 71 PHE A O 1
ATOM 560 N N . LEU A 1 72 ? -12.537 -0.673 7.334 1.00 98.06 72 LEU A N 1
ATOM 561 C CA . LEU A 1 72 ? -12.977 -0.083 8.595 1.00 98.06 72 LEU A CA 1
ATOM 562 C C . LEU A 1 72 ? -11.943 -0.367 9.695 1.00 98.06 72 LEU A C 1
ATOM 564 O O . LEU A 1 72 ? -11.528 -1.519 9.889 1.00 98.06 72 LEU A O 1
ATOM 568 N N . LEU A 1 73 ? -11.561 0.684 10.415 1.00 98.06 73 LEU A N 1
ATOM 569 C CA . LEU A 1 73 ? -10.764 0.661 11.633 1.00 98.06 73 LEU A CA 1
ATOM 570 C C . LEU A 1 73 ? -11.676 1.003 12.817 1.00 98.06 73 LEU A C 1
ATOM 572 O O . LEU A 1 73 ? -12.078 2.148 12.994 1.00 98.06 73 LEU A O 1
ATOM 576 N N . ASN A 1 74 ? -12.004 0.005 13.631 1.00 97.06 74 ASN A N 1
ATOM 577 C CA . ASN A 1 74 ? -12.810 0.152 14.849 1.00 97.06 74 ASN A CA 1
ATOM 578 C C . ASN A 1 74 ? -12.047 -0.280 16.120 1.00 97.06 74 ASN A C 1
ATOM 580 O O . ASN A 1 74 ? -12.624 -0.341 17.202 1.00 97.06 74 ASN A O 1
ATOM 584 N N . GLY A 1 75 ? -10.744 -0.549 16.000 1.00 96.00 75 GLY A N 1
ATOM 585 C CA . GLY A 1 75 ? -9.864 -1.020 17.067 1.00 96.00 75 GLY A CA 1
ATOM 586 C C . GLY A 1 75 ? -8.469 -1.341 16.528 1.00 96.00 75 GLY A C 1
ATOM 587 O O . GLY A 1 75 ? -8.110 -0.895 15.439 1.00 96.00 75 GLY A O 1
ATOM 588 N N . LYS A 1 76 ? -7.680 -2.134 17.265 1.00 96.56 76 LYS A N 1
ATOM 589 C CA . LYS A 1 76 ? -6.393 -2.635 16.758 1.00 96.56 76 LYS A CA 1
ATOM 590 C C . LYS A 1 76 ? -6.644 -3.482 15.511 1.00 96.56 76 LYS A C 1
ATOM 592 O O . LYS A 1 76 ? -7.424 -4.430 15.554 1.00 96.56 76 LYS A O 1
ATOM 597 N N . LYS A 1 77 ? -5.948 -3.157 14.427 1.00 96.75 77 LYS A N 1
ATOM 598 C CA . LYS A 1 77 ? -6.024 -3.892 13.170 1.00 96.75 77 LYS A CA 1
ATOM 599 C C . LYS A 1 77 ? -4.633 -4.070 12.592 1.00 96.75 77 LYS A C 1
ATOM 601 O O . LYS A 1 77 ? -3.832 -3.141 12.607 1.00 96.75 77 LYS A O 1
ATOM 606 N N . GLU A 1 78 ? -4.376 -5.273 12.109 1.00 97.44 78 GLU A N 1
ATOM 607 C CA . GLU A 1 78 ? -3.186 -5.630 11.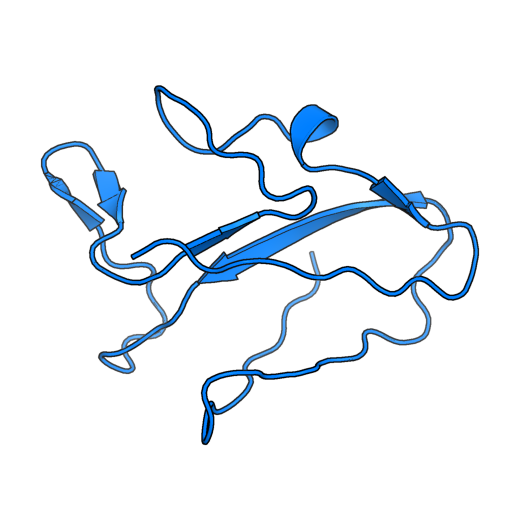351 1.00 97.44 78 GLU A CA 1
ATOM 608 C C . GLU A 1 78 ? -3.625 -5.937 9.920 1.00 97.44 78 GLU A C 1
ATOM 610 O O . GLU A 1 78 ? -4.668 -6.560 9.706 1.00 97.44 78 GLU A O 1
ATOM 615 N N . ILE A 1 79 ? -2.866 -5.441 8.947 1.00 97.25 79 ILE A N 1
ATOM 616 C CA . ILE A 1 79 ? -3.081 -5.704 7.526 1.00 97.25 79 ILE A CA 1
ATOM 617 C C . ILE A 1 79 ? -1.748 -6.097 6.902 1.00 97.25 79 ILE A C 1
ATOM 619 O O . ILE A 1 79 ? -0.708 -5.548 7.260 1.00 97.25 79 ILE A O 1
ATOM 623 N N . VAL A 1 80 ? -1.794 -7.030 5.957 1.00 97.69 80 VAL A N 1
ATOM 624 C CA . VAL A 1 80 ? -0.640 -7.415 5.144 1.00 97.69 80 VAL A CA 1
ATOM 625 C C . VAL A 1 80 ? -0.837 -6.838 3.750 1.00 97.69 80 VAL A C 1
ATOM 627 O O . VAL A 1 80 ? -1.878 -7.058 3.123 1.00 97.69 80 VAL A O 1
ATOM 630 N N . ILE A 1 81 ? 0.156 -6.084 3.288 1.00 97.38 81 ILE A N 1
ATOM 631 C CA . ILE A 1 81 ? 0.171 -5.448 1.974 1.00 97.38 81 ILE A CA 1
ATOM 632 C C . ILE A 1 81 ? 1.312 -6.071 1.175 1.00 97.38 81 ILE A C 1
ATOM 634 O O . ILE A 1 81 ? 2.470 -5.996 1.578 1.00 97.38 81 ILE A O 1
ATOM 638 N N . ASN A 1 82 ? 0.975 -6.690 0.050 1.00 96.50 82 ASN A N 1
ATOM 639 C CA . ASN A 1 82 ? 1.922 -7.324 -0.850 1.00 96.50 82 ASN A CA 1
ATOM 640 C C . ASN A 1 82 ? 2.323 -6.328 -1.934 1.00 96.50 82 ASN A C 1
ATOM 642 O O . ASN A 1 82 ? 1.498 -5.901 -2.744 1.00 96.50 82 ASN A O 1
ATOM 646 N N . MET A 1 83 ? 3.601 -5.972 -1.927 1.00 94.12 83 MET A N 1
ATOM 647 C CA . MET A 1 83 ? 4.235 -5.125 -2.932 1.00 94.12 83 MET A CA 1
ATOM 648 C C . MET A 1 83 ? 4.130 -5.740 -4.331 1.00 94.12 83 MET A C 1
ATOM 650 O O . MET A 1 83 ? 4.392 -6.930 -4.511 1.00 94.12 83 MET A O 1
ATOM 654 N N . LYS A 1 84 ? 3.807 -4.913 -5.328 1.00 92.38 84 LYS A N 1
ATOM 655 C CA . LYS A 1 84 ? 3.928 -5.249 -6.747 1.00 92.38 84 LYS A CA 1
ATOM 656 C C . LYS A 1 84 ? 5.090 -4.466 -7.346 1.00 92.38 84 LYS A C 1
ATOM 658 O O . LYS A 1 84 ? 5.151 -3.257 -7.149 1.00 92.38 84 LYS A O 1
ATOM 663 N N . TYR A 1 85 ? 5.956 -5.158 -8.078 1.00 87.94 85 TYR A N 1
ATOM 664 C CA . TYR A 1 85 ? 7.059 -4.597 -8.859 1.00 87.94 85 TYR A CA 1
ATOM 665 C C . TYR A 1 85 ? 6.794 -4.799 -10.353 1.00 87.94 85 TYR A C 1
ATOM 667 O O . TYR A 1 85 ? 6.092 -5.785 -10.693 1.00 87.94 85 TYR A O 1
#

Sequence (85 aa):
FQGAFVSITTDTVSYIFKNLPQGLFAVAVYHDQNENEELDKGLFGIPKEGYAFSNNVFGSFGPPKFDEASFLLNGKKEIVINMKY